Protein AF-A0A3P1XUJ6-F1 (afdb_monomer_lite)

Secondary structure (DSSP, 8-state):
-HHHHHHHHHHHHHHHT-PPP-EEEETTEEEEEETTTTEEEEE-SSPPPP-GGGGTT--

Structure (mmCIF, N/CA/C/O backbone):
data_AF-A0A3P1XUJ6-F1
#
_entry.id   AF-A0A3P1XUJ6-F1
#
loop_
_atom_site.group_PDB
_atom_site.id
_atom_site.type_symbol
_atom_site.label_atom_id
_atom_site.label_alt_id
_atom_site.label_comp_id
_atom_site.label_asym_id
_atom_site.label_entity_id
_atom_site.label_seq_id
_atom_site.pdbx_PDB_ins_code
_atom_site.Cartn_x
_atom_site.Cartn_y
_atom_site.Cartn_z
_atom_site.occupancy
_atom_site.B_iso_or_equiv
_atom_site.auth_seq_id
_atom_site.auth_comp_id
_atom_site.auth_asym_id
_atom_site.auth_atom_id
_atom_site.pdbx_PDB_model_num
ATOM 1 N N . MET A 1 1 ? -0.486 27.978 34.550 1.00 53.81 1 MET A N 1
ATOM 2 C CA . MET A 1 1 ? -1.044 26.604 34.439 1.00 53.81 1 MET A CA 1
ATOM 3 C C . MET A 1 1 ? -1.890 26.365 33.177 1.00 53.81 1 MET A C 1
ATOM 5 O O . MET A 1 1 ? -2.261 25.229 32.932 1.00 53.81 1 MET A O 1
ATOM 9 N N . LYS A 1 2 ? -2.174 27.384 32.348 1.00 57.34 2 LYS A N 1
ATOM 10 C CA . LYS A 1 2 ? -3.083 27.270 31.190 1.00 57.34 2 LYS A CA 1
ATOM 11 C C . LYS A 1 2 ? -2.443 26.727 29.896 1.00 57.34 2 LYS A C 1
ATOM 13 O O . LYS A 1 2 ? -3.165 26.250 29.039 1.00 57.34 2 LYS A O 1
ATOM 18 N N . LEU A 1 3 ? -1.110 26.720 29.776 1.00 51.66 3 LEU A N 1
ATOM 19 C CA . LEU A 1 3 ? -0.418 26.216 28.575 1.00 51.66 3 LEU A CA 1
ATOM 20 C C . LEU A 1 3 ? -0.268 24.681 28.565 1.00 51.66 3 LEU A C 1
ATOM 22 O O . LEU A 1 3 ? -0.471 24.041 27.542 1.00 51.66 3 LEU A O 1
ATOM 26 N N . LYS A 1 4 ? -0.005 24.082 29.736 1.00 56.25 4 LYS A N 1
ATOM 27 C CA . LYS A 1 4 ? 0.152 22.625 29.915 1.00 56.25 4 LYS A CA 1
ATOM 28 C C . LYS A 1 4 ? -1.144 21.857 29.625 1.00 56.25 4 LYS A C 1
ATOM 30 O O . LYS A 1 4 ? -1.098 20.789 29.027 1.00 56.25 4 LYS A O 1
ATOM 35 N N . ILE A 1 5 ? -2.287 22.431 30.019 1.00 62.97 5 ILE A N 1
ATOM 36 C CA . ILE A 1 5 ? -3.611 21.844 29.777 1.00 62.97 5 ILE A CA 1
ATOM 37 C C . ILE A 1 5 ? -3.953 21.862 28.280 1.00 62.97 5 ILE A C 1
ATOM 39 O O . ILE A 1 5 ? -4.447 20.869 27.766 1.00 62.97 5 ILE A O 1
ATOM 43 N N . PHE A 1 6 ? -3.614 22.940 27.560 1.00 61.12 6 PHE A N 1
ATOM 44 C CA . PHE A 1 6 ? -3.864 23.049 26.120 1.00 61.12 6 PHE A CA 1
ATOM 45 C C . PHE A 1 6 ? -3.041 22.033 25.329 1.00 61.12 6 PHE A C 1
ATOM 47 O O . PHE A 1 6 ? -3.599 21.308 24.518 1.00 61.12 6 PHE A O 1
ATOM 54 N N . THR A 1 7 ? -1.745 21.894 25.625 1.00 67.31 7 THR A N 1
ATOM 55 C CA . THR A 1 7 ? -0.888 20.883 24.982 1.00 67.31 7 THR A CA 1
ATOM 56 C C . THR A 1 7 ? -1.382 19.457 25.233 1.00 67.31 7 THR A C 1
ATOM 58 O O . THR A 1 7 ? -1.353 18.624 24.327 1.00 67.31 7 THR A O 1
ATOM 61 N N . PHE A 1 8 ? -1.860 19.175 26.445 1.00 65.94 8 PHE A N 1
ATOM 62 C CA . PHE A 1 8 ? -2.411 17.870 26.795 1.00 65.94 8 PHE A CA 1
ATOM 63 C C . PHE A 1 8 ? -3.727 17.587 26.057 1.00 65.94 8 PHE A C 1
ATOM 65 O O . PHE A 1 8 ? -3.895 16.508 25.499 1.00 65.94 8 PHE A O 1
ATOM 72 N N . VAL A 1 9 ? -4.620 18.577 25.972 1.00 70.44 9 VAL A N 1
ATOM 73 C CA . VAL A 1 9 ? -5.890 18.479 25.236 1.00 70.44 9 VAL A CA 1
ATOM 74 C C . VAL A 1 9 ? -5.646 18.304 23.734 1.00 70.44 9 VAL A C 1
ATOM 76 O O . VAL A 1 9 ? -6.280 17.451 23.124 1.00 70.44 9 VAL A O 1
ATOM 79 N N . THR A 1 10 ? -4.676 19.005 23.137 1.00 64.31 10 THR A N 1
ATOM 80 C CA . THR A 1 10 ? -4.300 18.796 21.727 1.00 64.31 10 THR A CA 1
ATOM 81 C C . THR A 1 10 ? -3.743 17.388 21.486 1.00 64.31 10 THR A C 1
ATOM 83 O O . THR A 1 10 ? -4.124 16.745 20.516 1.00 64.31 10 THR A O 1
ATOM 86 N N . ARG A 1 11 ? -2.884 16.867 22.375 1.00 65.31 11 ARG A N 1
ATOM 87 C CA . ARG A 1 11 ? -2.355 15.490 22.288 1.00 65.31 11 ARG A CA 1
ATOM 88 C C . ARG A 1 11 ? -3.457 14.436 22.439 1.00 65.31 11 ARG A C 1
ATOM 90 O O . ARG A 1 11 ? -3.440 13.446 21.715 1.00 65.31 11 ARG A O 1
ATOM 97 N N . LEU A 1 12 ? -4.417 14.669 23.333 1.00 62.91 12 LEU A N 1
ATOM 98 C CA . LEU A 1 12 ? -5.572 13.797 23.537 1.00 62.91 12 LEU A CA 1
ATOM 99 C C . LEU A 1 12 ? -6.522 13.815 22.326 1.00 62.91 12 LEU A C 1
ATOM 101 O O . LEU A 1 12 ? -6.958 12.758 21.888 1.00 62.91 12 LEU A O 1
ATOM 105 N N . LEU A 1 13 ? -6.781 14.985 21.730 1.00 58.84 13 LEU A N 1
ATOM 106 C CA . LEU A 1 13 ? -7.572 15.117 20.498 1.00 58.84 13 LEU A CA 1
ATOM 107 C C . LEU A 1 13 ? -6.911 14.397 19.315 1.00 58.84 13 LEU A C 1
ATOM 109 O O . LEU A 1 13 ? -7.586 13.658 18.610 1.00 58.84 13 LEU A O 1
ATOM 113 N N . ILE A 1 14 ? -5.594 14.532 19.133 1.00 59.34 14 ILE A N 1
ATOM 114 C CA . ILE A 1 14 ? -4.857 13.817 18.074 1.00 59.34 14 ILE A CA 1
ATOM 115 C C . ILE A 1 14 ? -4.948 12.289 18.259 1.00 59.34 14 ILE A C 1
ATOM 117 O O . ILE A 1 14 ? -5.044 11.568 17.271 1.00 59.34 14 ILE A O 1
ATOM 121 N N . ALA A 1 15 ? -4.973 11.789 19.501 1.00 55.94 15 ALA A N 1
ATOM 122 C CA . ALA A 1 15 ? -5.159 10.364 19.788 1.00 55.94 15 ALA A CA 1
ATOM 123 C C . ALA A 1 15 ? -6.606 9.876 19.563 1.00 55.94 15 ALA A C 1
ATOM 125 O O .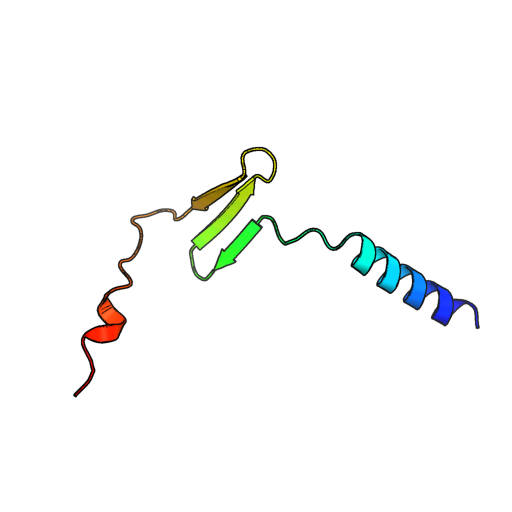 ALA A 1 15 ? -6.803 8.739 19.145 1.00 55.94 15 ALA A O 1
ATOM 126 N N . LEU A 1 16 ? -7.616 10.722 19.802 1.00 53.09 16 LEU A N 1
ATOM 127 C CA . LEU A 1 16 ? -9.027 10.404 19.527 1.00 53.09 16 LEU A CA 1
ATOM 128 C C . LEU A 1 16 ? -9.360 10.379 18.027 1.00 53.09 16 LEU A C 1
ATOM 130 O O . LEU A 1 16 ? -10.270 9.663 17.622 1.00 53.09 16 LEU A O 1
ATOM 134 N N . PHE A 1 17 ? -8.610 11.119 17.207 1.00 52.06 17 PHE A N 1
ATOM 135 C CA . PHE A 1 17 ? -8.694 11.078 15.743 1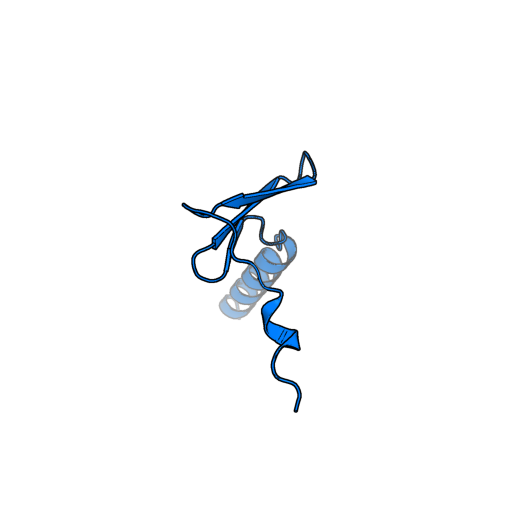.00 52.06 17 PHE A CA 1
ATOM 136 C C . PHE A 1 17 ? -7.597 10.214 15.112 1.00 52.06 17 PHE A C 1
ATOM 138 O O . PHE A 1 17 ? -7.254 10.423 13.948 1.00 52.06 17 PHE A O 1
ATOM 145 N N . ALA A 1 18 ? -7.033 9.252 15.851 1.00 55.41 18 ALA A N 1
ATOM 146 C CA . ALA A 1 18 ? -6.080 8.288 15.311 1.00 55.41 18 ALA A CA 1
ATOM 147 C C . ALA A 1 18 ? -6.790 7.315 14.351 1.00 55.41 18 ALA A C 1
ATOM 149 O O . ALA A 1 18 ? -7.015 6.145 14.648 1.00 55.41 18 ALA A O 1
ATOM 150 N N . GLN A 1 19 ? -7.175 7.817 13.182 1.00 62.25 19 GLN A N 1
ATOM 151 C CA . GLN A 1 19 ? -7.481 7.004 12.021 1.00 62.25 19 GLN A CA 1
ATOM 152 C C . GLN A 1 19 ? -6.206 6.254 11.630 1.00 62.25 19 GLN A C 1
ATOM 154 O O . GLN A 1 19 ? -5.128 6.849 11.541 1.00 62.25 19 GLN A O 1
ATOM 159 N N . ALA A 1 20 ? -6.321 4.937 11.440 1.00 70.19 20 ALA A N 1
ATOM 160 C CA . ALA A 1 20 ? -5.227 4.145 10.896 1.00 70.19 20 ALA A CA 1
ATOM 161 C C . ALA A 1 20 ? -4.746 4.796 9.594 1.00 70.19 20 ALA A C 1
ATOM 163 O O . ALA A 1 20 ? -5.555 5.321 8.827 1.00 70.19 20 ALA A O 1
ATOM 164 N N . GLN A 1 21 ? -3.435 4.794 9.360 1.00 76.00 21 GLN A N 1
ATOM 165 C CA . GLN A 1 21 ? -2.878 5.331 8.127 1.00 76.00 21 GLN A CA 1
ATOM 166 C C . GLN A 1 21 ? -3.553 4.639 6.933 1.00 76.00 21 GLN A C 1
ATOM 168 O O . GLN A 1 21 ? -3.542 3.415 6.839 1.00 76.00 21 GLN A O 1
ATOM 173 N N . THR A 1 22 ? -4.169 5.416 6.043 1.00 85.00 22 THR A N 1
ATOM 174 C CA . THR A 1 22 ? -4.879 4.901 4.860 1.00 85.00 22 THR A CA 1
ATOM 175 C C . THR A 1 22 ? -4.063 5.041 3.581 1.00 85.00 22 THR A C 1
ATOM 177 O O . THR A 1 22 ? -4.539 4.700 2.508 1.00 85.00 22 THR A O 1
ATOM 180 N N . SER A 1 23 ? -2.838 5.549 3.661 1.00 87.50 23 SER A N 1
ATOM 181 C CA . SER A 1 23 ? -1.920 5.622 2.527 1.00 87.50 23 SER A CA 1
ATOM 182 C C . SER A 1 23 ? -0.490 5.803 3.001 1.00 87.50 23 SER A C 1
ATOM 184 O O . SER A 1 23 ? -0.263 6.411 4.047 1.00 87.50 23 SER A O 1
ATOM 186 N N . GLY A 1 24 ? 0.485 5.368 2.219 1.00 86.50 24 GLY A N 1
ATOM 187 C CA . GLY A 1 24 ? 1.885 5.592 2.546 1.00 86.50 24 GLY A CA 1
ATOM 188 C C . GLY A 1 24 ? 2.836 5.084 1.480 1.00 86.50 24 GLY A C 1
ATOM 189 O O . GLY A 1 24 ? 2.435 4.760 0.363 1.00 86.50 24 GLY A O 1
ATOM 190 N N . THR A 1 25 ? 4.111 5.017 1.848 1.00 88.56 25 THR A N 1
ATOM 191 C CA . THR A 1 25 ? 5.177 4.482 1.002 1.00 88.56 25 THR A CA 1
ATOM 192 C C . THR A 1 25 ? 5.960 3.400 1.737 1.00 88.56 25 THR A C 1
ATOM 194 O O . THR A 1 25 ? 6.100 3.439 2.959 1.00 88.56 25 THR A O 1
ATOM 197 N N . THR A 1 26 ? 6.456 2.414 0.994 1.00 79.56 26 THR A N 1
ATOM 198 C CA . THR A 1 26 ? 7.394 1.395 1.483 1.00 79.56 26 THR A CA 1
ATOM 199 C C . THR A 1 26 ? 8.459 1.159 0.412 1.00 79.56 26 THR A C 1
ATOM 201 O O . THR A 1 26 ? 8.233 0.492 -0.593 1.00 79.56 26 THR A O 1
ATOM 204 N N . GLY A 1 27 ? 9.615 1.810 0.560 1.00 78.38 27 GLY A N 1
ATOM 205 C CA . GLY A 1 27 ? 10.612 1.871 -0.513 1.00 78.38 27 GLY A CA 1
ATOM 206 C C . GLY A 1 27 ? 10.064 2.599 -1.757 1.00 78.38 27 GLY A C 1
ATOM 207 O O . GLY A 1 27 ? 9.518 3.693 -1.604 1.00 78.38 27 GLY A O 1
ATOM 208 N N . PRO A 1 28 ? 10.191 2.037 -2.976 1.00 80.69 28 PRO A N 1
ATOM 209 C CA . PRO A 1 28 ? 9.663 2.644 -4.203 1.00 80.69 28 PRO A CA 1
ATOM 210 C C . PRO A 1 28 ? 8.141 2.485 -4.364 1.00 80.69 28 PRO A C 1
ATOM 212 O O . PRO A 1 28 ? 7.567 3.024 -5.309 1.00 80.69 28 PRO A O 1
ATOM 215 N N . LEU A 1 29 ? 7.489 1.738 -3.469 1.00 80.94 29 LEU A N 1
ATOM 216 C CA . LEU A 1 29 ? 6.070 1.414 -3.554 1.00 80.94 29 LEU A CA 1
ATOM 217 C C . LEU A 1 29 ? 5.232 2.480 -2.860 1.00 80.94 29 LEU A C 1
ATOM 219 O O . LEU A 1 29 ? 5.528 2.889 -1.735 1.00 80.94 29 LEU A O 1
ATOM 223 N N . THR A 1 30 ? 4.143 2.871 -3.509 1.00 87.81 30 THR A N 1
ATOM 224 C CA . THR A 1 30 ? 3.076 3.685 -2.916 1.00 87.81 30 THR A CA 1
ATOM 225 C C . THR A 1 30 ? 1.871 2.798 -2.633 1.00 87.81 30 THR A C 1
ATOM 227 O O . THR A 1 30 ? 1.575 1.895 -3.409 1.00 87.81 30 THR A O 1
ATOM 230 N N . TRP A 1 31 ? 1.167 3.026 -1.528 1.00 89.94 31 TRP A N 1
ATOM 231 C CA . TRP A 1 31 ? -0.041 2.272 -1.201 1.00 89.94 31 TRP A CA 1
ATOM 232 C C . TRP A 1 31 ? -1.170 3.179 -0.725 1.00 89.94 31 TRP A C 1
ATOM 234 O O . TRP A 1 31 ? -0.931 4.223 -0.111 1.00 89.94 31 TRP A O 1
ATOM 244 N N . SER A 1 32 ? -2.405 2.760 -0.985 1.00 91.75 32 SER A N 1
ATOM 245 C CA . SER A 1 32 ? -3.624 3.396 -0.488 1.00 91.75 32 SER A CA 1
ATOM 246 C C . SER A 1 32 ? -4.671 2.351 -0.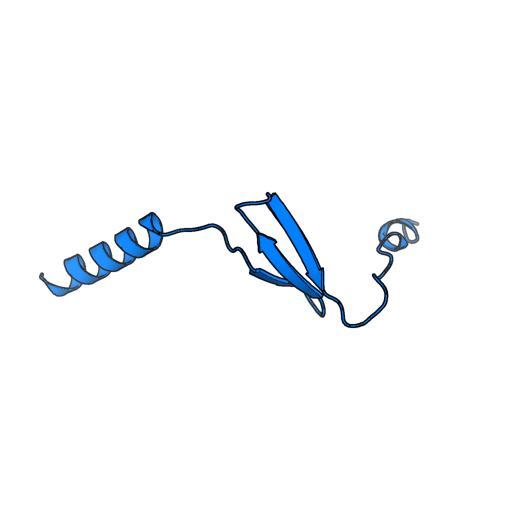103 1.00 91.75 32 SER A C 1
ATOM 248 O O . SER A 1 32 ? -4.819 1.320 -0.752 1.00 91.75 32 SER A O 1
ATOM 250 N N . TYR A 1 33 ? -5.389 2.613 0.982 1.00 88.94 33 TYR A N 1
ATOM 251 C CA . TYR A 1 33 ? -6.440 1.770 1.528 1.00 88.94 33 TYR A CA 1
ATOM 252 C C . TYR A 1 33 ? -7.767 2.523 1.504 1.00 88.94 33 TYR A C 1
ATOM 254 O O . TYR A 1 33 ? -7.925 3.558 2.158 1.00 88.94 33 TYR A O 1
ATOM 262 N N . ASP A 1 34 ? -8.729 1.975 0.771 1.00 89.25 34 ASP A N 1
ATOM 263 C CA . ASP A 1 34 ? -10.112 2.419 0.796 1.00 89.25 34 ASP A CA 1
ATOM 264 C C . ASP A 1 34 ? -10.871 1.669 1.897 1.00 89.25 34 ASP A C 1
ATOM 266 O O . ASP A 1 34 ? -11.065 0.454 1.836 1.00 89.25 34 ASP A O 1
ATOM 270 N N . ALA A 1 35 ? -11.306 2.390 2.930 1.00 85.81 35 ALA A N 1
ATOM 271 C CA . ALA A 1 35 ? -12.026 1.793 4.053 1.00 85.81 35 ALA A CA 1
ATOM 272 C C . ALA A 1 35 ? -13.489 1.435 3.728 1.00 85.81 35 ALA A C 1
ATOM 274 O O . ALA A 1 35 ? -14.077 0.609 4.435 1.00 85.81 35 ALA A O 1
ATOM 275 N N . GLY A 1 36 ? -14.073 2.039 2.687 1.00 89.25 36 GLY A N 1
ATOM 276 C CA . GLY A 1 36 ? -15.455 1.814 2.263 1.00 89.25 36 GLY A CA 1
ATOM 277 C C . GLY A 1 36 ? -15.624 0.482 1.537 1.00 89.25 36 GLY A C 1
ATOM 278 O O . GLY A 1 36 ? -16.543 -0.276 1.842 1.00 89.25 36 GLY A O 1
ATOM 279 N N . THR A 1 37 ? -14.699 0.159 0.638 1.00 93.00 37 THR A N 1
ATOM 280 C CA . THR A 1 37 ? -14.647 -1.099 -0.118 1.00 93.00 37 THR A CA 1
ATOM 281 C C . THR A 1 37 ? -13.699 -2.122 0.497 1.00 93.00 37 THR A C 1
ATOM 283 O O . THR A 1 37 ? -13.696 -3.278 0.077 1.00 93.00 37 THR A O 1
ATOM 286 N N . LYS A 1 38 ? -12.912 -1.721 1.506 1.00 88.50 38 LYS A N 1
ATOM 287 C CA . LYS A 1 38 ? -11.850 -2.528 2.133 1.00 88.50 38 LYS A CA 1
ATOM 288 C C . LYS A 1 38 ? -10.783 -2.962 1.124 1.00 88.50 38 LYS A C 1
ATOM 290 O O . LYS A 1 38 ? -10.238 -4.060 1.220 1.00 88.50 38 LYS A O 1
ATOM 295 N N . SER A 1 39 ? -10.503 -2.113 0.138 1.00 90.62 39 SER A N 1
ATOM 296 C CA . SER A 1 39 ? -9.548 -2.398 -0.932 1.00 90.62 39 SER A CA 1
ATOM 297 C C . SER A 1 39 ? -8.198 -1.760 -0.635 1.00 90.62 39 SER A C 1
ATOM 299 O O . SER A 1 39 ? -8.119 -0.574 -0.329 1.00 90.62 39 SER A O 1
ATOM 301 N N . LEU A 1 40 ? -7.128 -2.542 -0.765 1.00 88.12 40 LEU A N 1
ATOM 302 C CA . LEU A 1 40 ? -5.753 -2.056 -0.720 1.00 88.12 40 LEU A CA 1
ATOM 303 C C . LEU A 1 40 ? -5.212 -1.994 -2.151 1.00 88.12 40 LEU A C 1
ATOM 305 O O . LEU A 1 40 ? -5.206 -3.006 -2.848 1.00 88.12 40 LEU A O 1
ATOM 309 N N . SER A 1 41 ? -4.762 -0.818 -2.574 1.00 89.56 41 SER A N 1
ATOM 310 C CA . SER A 1 41 ? -4.075 -0.612 -3.847 1.00 89.56 41 SER A CA 1
ATOM 311 C C . SER A 1 41 ? -2.589 -0.419 -3.587 1.00 89.56 41 SER A C 1
ATOM 313 O O . SER A 1 41 ? -2.204 0.411 -2.761 1.00 89.56 41 SER A O 1
ATOM 315 N N . ILE A 1 42 ? -1.763 -1.182 -4.294 1.00 86.88 42 ILE A N 1
ATOM 316 C CA . ILE A 1 42 ? -0.307 -1.052 -4.287 1.00 86.88 42 ILE A CA 1
ATOM 317 C C . ILE A 1 42 ? 0.079 -0.550 -5.673 1.00 86.88 42 ILE A C 1
ATOM 319 O O . ILE A 1 42 ? -0.218 -1.196 -6.673 1.00 86.88 42 ILE A O 1
ATOM 323 N N . ASN A 1 43 ? 0.682 0.633 -5.720 1.00 82.25 43 ASN A N 1
ATOM 324 C CA . ASN A 1 43 ? 1.133 1.272 -6.941 1.00 82.25 43 ASN A CA 1
ATOM 325 C C . ASN A 1 43 ? 2.659 1.291 -6.978 1.00 82.25 43 ASN A C 1
ATOM 327 O O . ASN A 1 43 ? 3.334 1.925 -6.159 1.00 82.25 43 ASN A O 1
ATOM 331 N N . GLU A 1 44 ? 3.167 0.654 -8.013 1.00 73.62 44 GLU A N 1
ATOM 332 C CA . GLU A 1 44 ? 4.538 0.681 -8.482 1.00 73.62 44 GLU A CA 1
ATOM 333 C C . GLU A 1 44 ? 4.475 1.115 -9.936 1.00 73.62 44 GLU A C 1
ATOM 335 O O . GLU A 1 44 ? 3.628 0.654 -10.696 1.00 73.62 44 GLU A O 1
ATOM 340 N N . GLY A 1 45 ? 5.364 2.011 -10.357 1.00 72.81 45 GLY A N 1
ATOM 341 C CA . GLY A 1 45 ? 5.449 2.406 -11.765 1.00 72.81 45 GLY A CA 1
ATOM 342 C C . GLY A 1 45 ? 5.940 1.287 -12.703 1.00 72.81 45 GLY A C 1
ATOM 343 O O . GLY A 1 45 ? 6.336 1.599 -13.822 1.00 72.81 45 GLY A O 1
ATOM 344 N N . GLY A 1 46 ? 5.985 0.023 -12.257 1.00 71.50 46 GLY A N 1
ATOM 345 C CA . GLY A 1 46 ? 6.629 -1.111 -12.925 1.00 71.50 46 GLY A CA 1
ATOM 346 C C . GLY A 1 46 ? 6.130 -2.479 -12.435 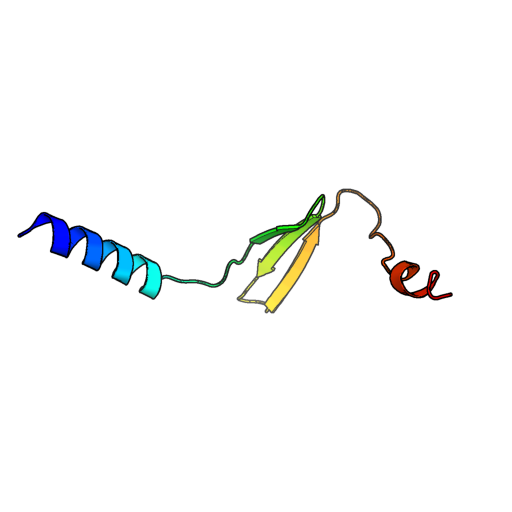1.00 71.50 46 GLY A C 1
ATOM 347 O O . GLY A 1 46 ? 5.085 -2.572 -11.800 1.00 71.50 46 GLY A O 1
ATOM 348 N N . ALA A 1 47 ? 6.857 -3.547 -12.780 1.00 73.81 47 ALA A N 1
ATOM 349 C CA . ALA A 1 47 ? 6.514 -4.916 -12.388 1.00 73.81 47 ALA A CA 1
ATOM 350 C C . ALA A 1 47 ? 6.792 -5.169 -10.899 1.00 73.81 47 ALA A C 1
ATOM 352 O O . ALA A 1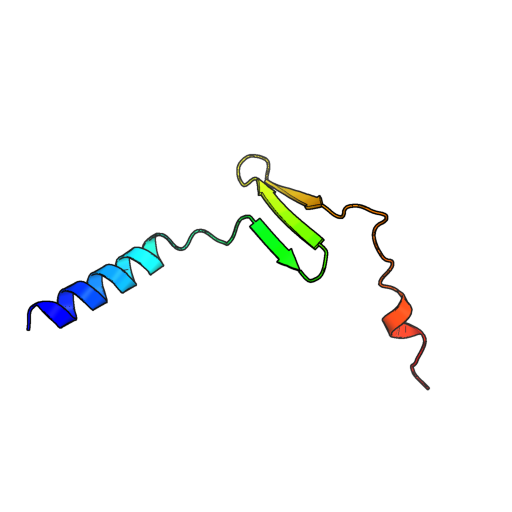 47 ? 7.858 -4.794 -10.409 1.00 73.81 47 ALA A O 1
ATOM 353 N N . MET A 1 48 ? 5.858 -5.858 -10.239 1.00 75.94 48 MET A N 1
ATOM 354 C CA . MET A 1 48 ? 5.960 -6.246 -8.833 1.00 75.94 48 MET A CA 1
ATOM 355 C C . MET A 1 48 ? 7.200 -7.111 -8.592 1.00 75.94 48 MET A C 1
ATOM 357 O O . MET A 1 48 ? 7.326 -8.156 -9.239 1.00 75.94 48 MET A O 1
ATOM 361 N N . PRO A 1 49 ? 8.141 -6.687 -7.725 1.00 69.38 49 PRO A N 1
ATOM 362 C CA . PRO A 1 49 ? 9.333 -7.467 -7.443 1.00 69.38 49 PRO A CA 1
ATOM 363 C C . PRO A 1 49 ? 8.955 -8.780 -6.757 1.00 69.38 49 PRO A C 1
ATOM 365 O O . PRO A 1 49 ? 8.087 -8.822 -5.884 1.00 69.38 49 PRO A O 1
ATOM 368 N N . ASP A 1 50 ? 9.635 -9.848 -7.159 1.00 76.56 50 ASP A N 1
ATOM 369 C CA . ASP A 1 50 ? 9.550 -11.139 -6.492 1.00 76.56 50 ASP A CA 1
ATOM 370 C C . ASP A 1 50 ? 10.432 -11.117 -5.232 1.00 76.56 50 ASP A C 1
ATOM 372 O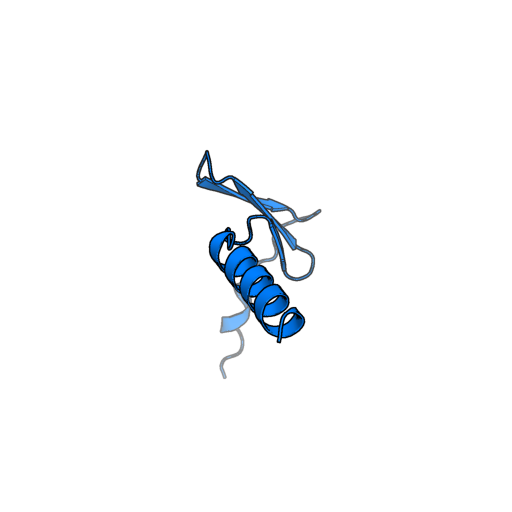 O . ASP A 1 50 ? 11.602 -10.732 -5.289 1.00 76.56 50 ASP A O 1
ATOM 376 N N . TYR A 1 51 ? 9.863 -11.493 -4.086 1.00 69.50 51 TYR A N 1
ATOM 377 C CA . TYR A 1 51 ? 10.548 -11.523 -2.790 1.00 69.50 51 TYR A CA 1
ATOM 378 C C . TYR A 1 51 ? 10.944 -12.948 -2.352 1.00 69.50 51 TYR A C 1
ATOM 380 O O . TYR A 1 51 ? 11.386 -13.127 -1.215 1.00 69.50 51 TYR A O 1
ATOM 388 N N . ASP A 1 52 ? 10.832 -13.958 -3.223 1.00 67.50 52 ASP A N 1
ATOM 389 C CA . ASP A 1 52 ? 11.140 -15.367 -2.908 1.00 67.50 52 ASP A CA 1
ATOM 390 C C . ASP A 1 52 ? 12.650 -15.650 -2.685 1.00 67.50 52 ASP A C 1
ATOM 392 O O . ASP A 1 52 ? 13.050 -16.725 -2.236 1.00 67.50 52 ASP A O 1
ATOM 396 N N . ASP A 1 53 ? 13.526 -14.664 -2.915 1.00 61.09 53 ASP A N 1
ATOM 397 C CA . ASP A 1 53 ? 14.987 -14.816 -2.794 1.00 61.09 53 ASP A CA 1
ATOM 398 C C . ASP A 1 53 ? 15.509 -14.934 -1.343 1.00 61.09 53 ASP A C 1
ATOM 400 O O . ASP A 1 53 ? 16.688 -15.232 -1.126 1.00 61.09 53 ASP A O 1
ATOM 404 N N . PHE A 1 54 ? 14.662 -14.754 -0.320 1.00 58.62 54 PHE A N 1
ATOM 405 C CA . PHE A 1 54 ? 15.097 -14.817 1.085 1.00 58.62 54 PHE A CA 1
ATOM 406 C C . PHE A 1 54 ? 15.468 -16.237 1.564 1.00 58.62 54 PHE A C 1
ATOM 408 O O . PHE A 1 54 ? 16.176 -16.380 2.559 1.00 58.62 54 PHE A O 1
ATOM 415 N N . PHE A 1 55 ? 15.063 -17.295 0.852 1.00 61.94 55 PHE A N 1
ATOM 416 C CA . PHE A 1 55 ? 15.382 -18.683 1.228 1.00 61.94 55 PHE A CA 1
ATOM 417 C C . PHE A 1 55 ? 16.519 -19.322 0.417 1.00 61.94 55 PHE A C 1
ATOM 419 O O . PHE A 1 55 ? 16.887 -20.467 0.678 1.00 61.94 55 PHE A O 1
ATOM 426 N N . ARG A 1 56 ? 17.124 -18.610 -0.544 1.00 61.66 56 ARG A N 1
ATOM 427 C CA . ARG A 1 56 ? 18.155 -19.183 -1.430 1.00 61.66 56 ARG A CA 1
ATOM 428 C C . ARG A 1 56 ? 19.583 -19.128 -0.866 1.00 61.66 56 ARG A C 1
ATOM 430 O O . ARG A 1 56 ? 20.500 -19.678 -1.473 1.00 61.66 56 ARG A O 1
ATOM 437 N N . PHE A 1 57 ? 19.767 -18.544 0.318 1.00 63.25 57 PHE A N 1
ATOM 438 C CA . PHE A 1 57 ? 21.057 -18.464 1.009 1.00 63.25 57 PHE A CA 1
ATOM 439 C C . PHE A 1 57 ? 20.962 -18.914 2.478 1.00 63.25 57 PHE A C 1
ATOM 441 O O . PHE A 1 57 ? 21.318 -18.165 3.383 1.00 63.25 57 PHE A O 1
ATOM 448 N N . SER A 1 58 ? 20.500 -20.143 2.729 1.00 51.53 58 SER A N 1
ATOM 449 C CA . SER A 1 58 ? 20.877 -20.857 3.957 1.00 51.53 58 SER A CA 1
ATOM 450 C C . SER A 1 58 ? 21.952 -21.890 3.591 1.00 51.53 58 SER A C 1
ATOM 452 O O . SER A 1 58 ? 21.630 -22.806 2.832 1.00 51.53 58 SER A O 1
ATOM 454 N N . PRO A 1 59 ? 23.213 -21.732 4.038 1.00 60.34 59 PRO A N 1
ATOM 455 C CA . PRO A 1 59 ? 24.205 -22.805 3.984 1.00 60.34 59 PRO A CA 1
ATOM 456 C C . PRO A 1 59 ? 23.838 -23.970 4.914 1.00 60.34 59 PRO A C 1
ATOM 458 O O . PRO A 1 59 ? 23.046 -23.753 5.864 1.00 60.34 59 PRO A O 1
#

Radius of gyration: 20.04 Å; chains: 1; bounding box: 40×50×47 Å

pLDDT: mean 72.21, std 12.85, range [51.53, 93.0]

Foldseek 3Di:
DVPVVVVVVVVVVCVVPPDPDQWDDDVQWTWGADPVVRDIDIDHPDDDDDPPCPPVDDD

Organism: Tannerella forsythia (NCBI:txid28112)

Sequence (59 aa):
MKLKIFTFVTRLLIALFAQAQTSGTTGPLTWSYDAGTKSLSINEGGAMPDYDDFFRFSP